Protein AF-A0A2K8Z2Y6-F1 (afdb_monomer_lite)

InterPro domains:
  IPR025407 Protein of unknown function DUF4133 [PF13571] (4-94)

Organism: NCBI:txid2057025

Sequence (120 aa):
MYQINKGVDRPPEVLGIRGMNYLIYLAGGTVGGMVVATIAMLIGVPAVYAYGVMFVLVFLGYNTLASYSKKHGERGLDKFNARNRYPTVIQVRSTRPFRDMLIKREVKTSTWDRFKLKRN

Secondary structure (DSSP, 8-state):
-----TTTTSPPEETTEESHHHHHHHHHHHHHHHHHHHHHHHTT--HHHHHHHHHHHHHHHHHHHHHHHHHH-TTHHHHHHHHTTS-S------SHHHHHHHHHHHHHHHHHHHHHHT--

Radius of gyration: 26.44 Å; chains: 1; bounding box: 49×39×79 Å

Structure (mmCIF, N/CA/C/O backbone):
data_AF-A0A2K8Z2Y6-F1
#
_entry.id   AF-A0A2K8Z2Y6-F1
#
loop_
_atom_site.group_PDB
_atom_site.id
_atom_site.type_symbol
_atom_site.label_atom_id
_atom_site.label_alt_id
_atom_site.label_comp_id
_atom_site.label_asym_id
_atom_site.label_entity_id
_atom_site.label_seq_id
_atom_site.pdbx_PDB_ins_code
_atom_site.Cartn_x
_atom_site.Cartn_y
_atom_site.Cartn_z
_atom_site.occupancy
_atom_site.B_iso_or_equiv
_atom_site.auth_seq_id
_atom_site.auth_comp_id
_atom_site.auth_asym_id
_atom_site.auth_atom_id
_atom_site.pdbx_PDB_model_num
ATOM 1 N N . MET A 1 1 ? -16.254 -2.069 -44.877 1.00 54.03 1 MET A N 1
ATOM 2 C CA . MET A 1 1 ? -15.246 -1.493 -43.959 1.00 54.03 1 MET A CA 1
ATOM 3 C C . MET A 1 1 ? -15.633 -1.892 -42.541 1.00 54.03 1 MET A C 1
ATOM 5 O O . MET A 1 1 ? -16.758 -1.607 -42.157 1.00 54.03 1 MET A O 1
ATOM 9 N N . TYR A 1 2 ? -14.782 -2.610 -41.802 1.00 73.81 2 TYR A N 1
ATOM 10 C CA . TYR A 1 2 ? -15.092 -3.016 -40.423 1.00 73.81 2 TYR A CA 1
ATOM 11 C C . TYR A 1 2 ? -14.814 -1.861 -39.457 1.00 73.81 2 TYR A C 1
ATOM 13 O O . TYR A 1 2 ? -13.701 -1.336 -39.421 1.00 73.81 2 TYR A O 1
ATOM 21 N N . GLN A 1 3 ? -15.810 -1.479 -38.657 1.00 76.62 3 GLN A N 1
ATOM 22 C CA . GLN A 1 3 ? -15.595 -0.595 -37.515 1.00 76.62 3 GLN A CA 1
ATOM 23 C C . GLN A 1 3 ? -14.925 -1.399 -36.399 1.00 76.62 3 GLN A C 1
ATOM 25 O O . GLN A 1 3 ? -15.575 -2.086 -35.617 1.00 76.62 3 GLN A O 1
ATOM 30 N N . ILE A 1 4 ? -13.596 -1.345 -36.347 1.00 79.00 4 ILE A N 1
ATOM 31 C CA . ILE A 1 4 ? -12.840 -1.911 -35.232 1.00 79.00 4 ILE A CA 1
ATOM 32 C C . ILE A 1 4 ? -13.056 -1.004 -34.018 1.00 79.00 4 ILE A C 1
ATOM 34 O O . ILE A 1 4 ? -12.625 0.153 -34.010 1.00 79.00 4 ILE A O 1
ATOM 38 N N . ASN A 1 5 ? -13.705 -1.534 -32.980 1.00 80.38 5 ASN A N 1
ATOM 39 C CA . ASN A 1 5 ? -13.845 -0.841 -31.707 1.00 80.38 5 ASN A CA 1
ATOM 40 C C . ASN A 1 5 ? -12.492 -0.818 -30.978 1.00 80.38 5 ASN A C 1
ATOM 42 O O . ASN A 1 5 ? -12.130 -1.753 -30.266 1.00 80.38 5 ASN A O 1
ATOM 46 N N . LYS A 1 6 ? -11.754 0.288 -31.119 1.00 75.00 6 LYS A N 1
ATOM 47 C CA . LYS A 1 6 ? -10.469 0.524 -30.432 1.00 75.00 6 LYS A CA 1
ATOM 48 C C . LYS A 1 6 ? -10.597 0.664 -28.900 1.00 75.00 6 LYS A C 1
ATOM 50 O O . LYS A 1 6 ? -9.616 0.970 -28.229 1.00 75.00 6 LYS A O 1
ATOM 55 N N . GLY A 1 7 ? -11.801 0.524 -28.343 1.00 70.75 7 GLY A N 1
ATOM 56 C CA . GLY A 1 7 ? -12.068 0.520 -26.905 1.00 70.75 7 GLY A CA 1
ATOM 57 C C . GLY A 1 7 ? -11.949 -0.852 -26.236 1.00 70.75 7 GLY A C 1
ATOM 58 O O . GLY A 1 7 ? -11.757 -0.888 -25.028 1.00 70.75 7 GLY A O 1
ATOM 59 N N . VAL A 1 8 ? -12.032 -1.954 -26.994 1.00 77.31 8 VAL A N 1
ATOM 60 C CA . VAL A 1 8 ? -12.041 -3.327 -26.441 1.00 77.31 8 VAL A CA 1
ATOM 61 C C . VAL A 1 8 ? -10.713 -3.728 -25.800 1.00 77.31 8 VAL A C 1
ATOM 63 O O . VAL A 1 8 ? -10.713 -4.457 -24.819 1.00 77.31 8 VAL A O 1
ATOM 66 N N . ASP A 1 9 ? -9.596 -3.231 -26.326 1.00 75.31 9 ASP A N 1
ATOM 67 C CA . ASP A 1 9 ? -8.252 -3.573 -25.838 1.00 75.31 9 ASP A CA 1
ATOM 68 C C . ASP A 1 9 ? -7.738 -2.570 -24.789 1.00 75.31 9 ASP A C 1
ATOM 70 O O . ASP A 1 9 ? -6.551 -2.523 -24.466 1.00 75.31 9 ASP A O 1
ATOM 74 N N . ARG A 1 10 ? -8.622 -1.694 -24.284 1.00 74.62 10 ARG A N 1
ATOM 75 C CA . ARG A 1 10 ? -8.242 -0.780 -23.210 1.00 74.62 10 ARG A CA 1
ATOM 76 C C . ARG A 1 10 ? -8.184 -1.552 -21.901 1.00 74.62 10 ARG A C 1
ATOM 78 O O . ARG A 1 10 ? -9.102 -2.315 -21.597 1.00 74.62 10 ARG A O 1
ATOM 85 N N . PRO A 1 11 ? -7.142 -1.321 -21.100 1.00 70.44 11 PRO A N 1
ATOM 86 C CA . PRO A 1 11 ? -7.063 -1.941 -19.798 1.00 70.44 11 PRO A CA 1
ATOM 87 C C . PRO A 1 11 ? -8.207 -1.464 -18.901 1.00 70.44 11 PRO A C 1
ATOM 89 O O . PRO A 1 11 ? -8.712 -0.355 -19.090 1.00 70.44 11 PRO A O 1
ATOM 92 N N . PRO A 1 12 ? -8.620 -2.274 -17.915 1.00 74.88 12 PRO A N 1
ATOM 93 C CA . PRO A 1 12 ? -9.686 -1.896 -17.004 1.00 74.88 12 PRO A CA 1
ATOM 94 C C . PRO A 1 12 ? -9.305 -0.615 -16.246 1.00 74.88 12 PRO A C 1
ATOM 96 O O . PRO A 1 12 ? -8.328 -0.578 -15.490 1.00 74.88 12 PRO A O 1
ATOM 99 N N . GLU A 1 13 ? -10.086 0.442 -16.472 1.00 79.19 13 GLU A N 1
ATOM 100 C CA . GLU A 1 13 ? -10.003 1.714 -15.756 1.00 79.19 13 GLU A CA 1
ATOM 101 C C . GLU A 1 13 ? -11.262 1.857 -14.899 1.00 79.19 13 GLU A C 1
ATOM 103 O O . GLU A 1 13 ? -12.376 1.880 -15.422 1.00 79.19 13 GLU A O 1
ATOM 108 N N . VAL A 1 14 ? -11.099 1.954 -13.580 1.00 72.88 14 VAL A N 1
ATOM 109 C CA . VAL A 1 14 ? -12.220 2.149 -12.652 1.00 72.88 14 VAL A CA 1
ATOM 110 C C . VAL A 1 14 ? -11.929 3.387 -11.816 1.00 72.88 14 VAL A C 1
ATOM 112 O O . VAL A 1 14 ? -10.888 3.471 -11.168 1.00 72.88 14 VAL A O 1
ATOM 115 N N . LEU A 1 15 ? -12.831 4.374 -11.865 1.00 70.94 15 LEU A N 1
ATOM 116 C CA . LEU A 1 15 ? -12.764 5.613 -11.069 1.00 70.94 15 LEU A CA 1
ATOM 117 C C . LEU A 1 15 ? -11.427 6.383 -11.194 1.00 70.94 15 LEU A C 1
ATOM 119 O O . LEU A 1 15 ? -10.989 7.065 -10.272 1.00 70.94 15 LEU A O 1
ATOM 123 N N . GLY A 1 16 ? -10.759 6.290 -12.348 1.00 75.25 16 GLY A N 1
ATOM 124 C CA . GLY A 1 16 ? -9.475 6.958 -12.602 1.00 75.25 16 GLY A CA 1
ATOM 125 C C . GLY A 1 16 ? -8.235 6.183 -12.139 1.00 75.25 16 GLY A C 1
ATOM 126 O O . GLY A 1 16 ? -7.120 6.658 -12.363 1.00 75.25 16 GLY A O 1
ATOM 127 N N . ILE A 1 17 ? -8.407 4.993 -11.553 1.00 78.25 17 ILE A N 1
ATOM 128 C CA . ILE A 1 17 ? -7.335 4.017 -11.339 1.00 78.25 17 ILE A CA 1
ATOM 129 C C . ILE A 1 17 ? -7.244 3.135 -12.585 1.00 78.25 17 ILE A C 1
ATOM 131 O O . ILE A 1 17 ? -8.185 2.426 -12.942 1.00 78.25 17 ILE A O 1
ATOM 135 N N . ARG A 1 18 ? -6.091 3.183 -13.247 1.00 79.50 18 ARG A N 1
ATOM 136 C CA . ARG A 1 18 ? -5.738 2.330 -14.381 1.00 79.50 18 ARG A CA 1
ATOM 137 C C . ARG A 1 18 ? -4.955 1.120 -13.895 1.00 79.50 18 ARG A C 1
ATOM 139 O O . ARG A 1 18 ? -3.878 1.283 -13.316 1.00 79.50 18 ARG A O 1
ATOM 146 N N . GLY A 1 19 ? -5.466 -0.069 -14.195 1.00 82.06 19 GLY A N 1
ATOM 147 C CA . GLY A 1 19 ? -4.757 -1.333 -14.036 1.00 82.06 19 GLY A CA 1
ATOM 148 C C . GLY A 1 19 ? -5.213 -2.202 -12.875 1.00 82.06 19 GLY A C 1
ATOM 149 O O . GLY A 1 19 ? -5.501 -1.745 -11.769 1.00 82.06 19 GLY A O 1
ATOM 150 N N . MET A 1 20 ? -5.235 -3.503 -13.159 1.00 81.19 20 MET A N 1
ATOM 151 C CA . MET A 1 20 ? -5.793 -4.535 -12.291 1.00 81.19 20 MET A CA 1
ATOM 152 C C . MET A 1 20 ? -5.039 -4.669 -10.964 1.00 81.19 20 MET A C 1
ATOM 154 O O . MET A 1 20 ? -5.666 -4.869 -9.931 1.00 81.19 20 MET A O 1
ATOM 158 N N . ASN A 1 21 ? -3.717 -4.481 -10.957 1.00 86.19 21 ASN A N 1
ATOM 159 C CA . ASN A 1 21 ? -2.919 -4.609 -9.735 1.00 86.19 21 ASN A CA 1
ATOM 160 C C . ASN A 1 21 ? -3.348 -3.600 -8.665 1.00 86.19 21 ASN A C 1
ATOM 162 O O . ASN A 1 21 ? -3.584 -3.981 -7.525 1.00 86.19 21 ASN A O 1
ATOM 166 N N . TYR A 1 22 ? -3.511 -2.324 -9.033 1.00 88.81 22 TYR A N 1
ATOM 167 C CA . TYR A 1 22 ? -3.947 -1.282 -8.098 1.00 88.81 22 TYR A CA 1
ATOM 168 C C . TYR A 1 22 ? -5.343 -1.574 -7.533 1.00 88.81 22 TYR A C 1
ATOM 170 O O . TYR A 1 22 ? -5.577 -1.392 -6.340 1.00 88.81 22 TYR A O 1
ATOM 178 N N . LEU A 1 23 ? -6.249 -2.084 -8.370 1.00 88.00 23 LEU A N 1
ATOM 179 C CA . LEU A 1 23 ? -7.587 -2.494 -7.944 1.00 88.00 23 LEU A CA 1
ATOM 180 C C . LEU A 1 23 ? -7.546 -3.686 -6.984 1.00 88.00 23 LEU A C 1
ATOM 182 O O . LEU A 1 23 ? -8.244 -3.665 -5.975 1.00 88.00 23 LEU A O 1
ATOM 186 N N . ILE A 1 24 ? -6.698 -4.683 -7.248 1.00 89.62 24 ILE A N 1
ATOM 187 C CA . ILE A 1 24 ? -6.522 -5.845 -6.367 1.00 89.62 24 ILE A CA 1
ATOM 188 C C . ILE A 1 24 ? -5.979 -5.414 -5.001 1.00 89.62 24 ILE A C 1
ATOM 190 O O . ILE A 1 24 ? -6.493 -5.869 -3.983 1.00 89.62 24 ILE A O 1
ATOM 194 N N . TYR A 1 25 ? -4.993 -4.511 -4.949 1.00 91.38 25 TYR A N 1
ATOM 195 C CA . TYR A 1 25 ? -4.482 -4.001 -3.671 1.00 91.38 25 TYR A CA 1
ATOM 196 C C . TYR A 1 25 ? -5.537 -3.215 -2.894 1.00 91.38 25 TYR A C 1
ATOM 198 O O . TYR A 1 25 ? -5.651 -3.389 -1.683 1.00 91.38 25 TYR A O 1
ATOM 206 N N . LEU A 1 26 ? -6.329 -2.382 -3.574 1.00 91.88 26 LEU A N 1
ATOM 207 C CA . LEU A 1 26 ? -7.403 -1.629 -2.931 1.00 91.88 26 LEU A CA 1
ATOM 208 C C . LEU A 1 26 ? -8.506 -2.559 -2.403 1.00 91.88 26 LEU A C 1
ATOM 210 O O . LEU A 1 26 ? -8.917 -2.437 -1.249 1.00 91.88 26 LEU A O 1
ATOM 214 N N . ALA A 1 27 ? -8.957 -3.512 -3.221 1.00 93.06 27 ALA A N 1
ATOM 215 C CA . ALA A 1 27 ? -9.982 -4.480 -2.845 1.00 93.06 27 ALA A CA 1
ATOM 216 C C . ALA A 1 27 ? -9.500 -5.383 -1.700 1.00 93.06 27 ALA A C 1
ATOM 218 O O . ALA A 1 27 ? -10.179 -5.506 -0.683 1.00 93.06 27 ALA A O 1
ATOM 219 N N . GLY A 1 28 ? -8.297 -5.947 -1.826 1.00 95.44 28 GLY A N 1
ATOM 220 C CA . GLY A 1 28 ? -7.681 -6.785 -0.799 1.00 95.44 28 GLY A CA 1
ATOM 221 C C . GLY A 1 28 ? -7.437 -6.030 0.506 1.00 95.44 28 GLY A C 1
ATOM 222 O O . GLY A 1 28 ? -7.754 -6.547 1.572 1.00 95.44 28 GLY A O 1
ATOM 223 N N . GLY A 1 29 ? -6.952 -4.786 0.435 1.00 94.88 29 GLY A N 1
ATOM 224 C CA . GLY A 1 29 ? -6.774 -3.926 1.607 1.00 94.88 29 GLY A CA 1
ATOM 225 C C . GLY A 1 29 ? -8.095 -3.602 2.305 1.00 94.88 29 GLY A C 1
ATOM 226 O O . GLY A 1 29 ? -8.161 -3.618 3.531 1.00 94.88 29 GLY A O 1
ATOM 227 N N . THR A 1 30 ? -9.167 -3.387 1.538 1.00 94.94 30 THR A N 1
ATOM 228 C CA . THR A 1 30 ? -10.506 -3.136 2.090 1.00 94.94 30 THR A CA 1
ATOM 229 C C . THR A 1 30 ? -11.062 -4.384 2.777 1.00 94.94 30 THR A C 1
ATOM 231 O O . THR A 1 30 ? -11.460 -4.312 3.936 1.00 94.94 30 THR A O 1
ATOM 234 N N . VAL A 1 31 ? -11.029 -5.547 2.115 1.00 97.00 31 VAL A N 1
ATOM 235 C CA . VAL A 1 31 ? -11.502 -6.817 2.698 1.00 97.00 31 VAL A CA 1
ATOM 236 C C . VAL A 1 31 ? -10.672 -7.204 3.927 1.00 97.00 31 VAL A C 1
ATOM 238 O O . VAL A 1 31 ? -11.232 -7.546 4.966 1.00 97.00 31 VAL A O 1
ATOM 241 N N . GLY A 1 32 ? -9.345 -7.085 3.853 1.00 96.62 32 GLY A N 1
ATOM 242 C CA . GLY A 1 32 ? -8.457 -7.315 4.994 1.00 96.62 32 GLY A CA 1
ATOM 243 C C . GLY A 1 32 ? -8.739 -6.354 6.151 1.00 96.62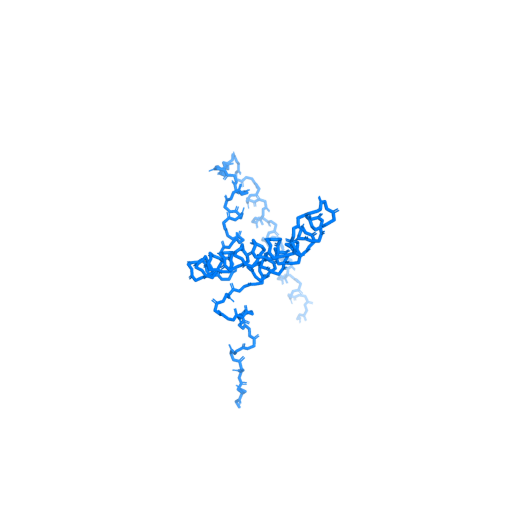 32 GLY A C 1
ATOM 244 O O . GLY A 1 32 ? -8.800 -6.781 7.302 1.00 96.62 32 GLY A O 1
ATOM 245 N N . GLY A 1 33 ? -9.002 -5.079 5.851 1.00 95.94 33 GLY A N 1
ATOM 246 C CA . GLY A 1 33 ? -9.423 -4.081 6.832 1.00 95.94 33 GLY A CA 1
ATOM 247 C C . GLY A 1 33 ? -10.714 -4.463 7.561 1.00 95.94 33 GLY A C 1
ATOM 248 O O . GLY A 1 33 ? -10.788 -4.285 8.774 1.00 95.94 33 GLY A O 1
ATOM 249 N N . MET A 1 34 ? -11.693 -5.060 6.868 1.00 95.94 34 MET A N 1
ATOM 250 C CA . MET A 1 34 ? -12.925 -5.557 7.504 1.00 95.94 34 MET A CA 1
ATOM 251 C C . MET A 1 34 ? -12.650 -6.699 8.486 1.00 95.94 34 MET A C 1
ATOM 253 O O . MET A 1 34 ? -13.225 -6.729 9.576 1.00 95.94 34 MET A O 1
ATOM 257 N N . VAL A 1 35 ? -11.750 -7.622 8.135 1.00 96.88 35 VAL A N 1
ATOM 258 C CA . VAL A 1 35 ? -11.342 -8.714 9.033 1.00 96.88 35 VAL A CA 1
ATOM 259 C C . VAL A 1 35 ? -10.639 -8.154 10.270 1.00 96.88 35 VAL A C 1
ATOM 261 O O . VAL A 1 35 ? -10.986 -8.521 11.390 1.00 96.88 35 VAL A O 1
ATOM 264 N N . VAL A 1 36 ? -9.709 -7.212 10.090 1.00 96.56 36 VAL A N 1
ATOM 265 C CA . VAL A 1 36 ? -9.007 -6.550 11.203 1.00 96.56 36 VAL A CA 1
ATOM 266 C C . VAL A 1 36 ? -9.981 -5.787 12.101 1.00 96.56 36 VAL A C 1
ATOM 268 O O . VAL A 1 36 ? -9.901 -5.916 13.320 1.00 96.56 36 VAL A O 1
ATOM 271 N N . ALA A 1 37 ? -10.929 -5.043 11.526 1.00 95.44 37 ALA A N 1
ATOM 272 C CA . ALA A 1 37 ? -11.955 -4.338 12.291 1.00 95.44 37 ALA A CA 1
ATOM 273 C C . ALA A 1 37 ? -12.825 -5.315 13.098 1.00 95.44 37 ALA A C 1
ATOM 275 O O . ALA A 1 37 ? -13.117 -5.059 14.265 1.00 95.44 37 ALA A O 1
ATOM 276 N N . THR A 1 38 ? -13.174 -6.462 12.506 1.00 96.31 38 THR A N 1
ATOM 277 C CA . THR A 1 38 ? -13.913 -7.541 13.181 1.00 96.31 38 THR A CA 1
ATOM 278 C C . THR A 1 38 ? -13.136 -8.078 14.379 1.00 96.31 38 THR A C 1
ATOM 280 O O . THR A 1 38 ? -13.672 -8.126 15.483 1.00 96.31 38 THR A O 1
ATOM 283 N N . ILE A 1 39 ? -11.856 -8.407 14.198 1.00 97.19 39 ILE A N 1
ATOM 284 C CA . ILE A 1 39 ? -10.987 -8.884 15.284 1.00 97.19 39 ILE A CA 1
ATOM 285 C C . ILE A 1 39 ? -10.837 -7.819 16.378 1.00 97.19 39 ILE A C 1
ATOM 287 O O . ILE A 1 39 ? -10.915 -8.142 17.560 1.00 97.19 39 ILE A O 1
ATOM 291 N N . ALA A 1 40 ? -10.674 -6.546 16.009 1.00 96.12 40 ALA A N 1
ATOM 292 C CA . ALA A 1 40 ? -10.572 -5.453 16.972 1.00 96.12 40 ALA A CA 1
ATOM 293 C C . ALA A 1 40 ? -11.830 -5.353 17.851 1.00 96.12 40 ALA A C 1
ATOM 295 O O . ALA A 1 40 ? -11.725 -5.212 19.070 1.00 96.12 40 ALA A O 1
ATOM 296 N N . MET A 1 41 ? -13.015 -5.491 17.253 1.00 95.88 41 MET A N 1
ATOM 297 C CA . MET A 1 41 ? -14.274 -5.494 17.999 1.00 95.88 41 MET A CA 1
ATOM 298 C C . MET A 1 41 ? -14.409 -6.709 18.926 1.00 95.88 41 MET A C 1
ATOM 300 O O . MET A 1 41 ? -14.936 -6.563 20.026 1.00 95.88 41 MET A O 1
ATOM 304 N N . LEU A 1 42 ? -13.876 -7.879 18.551 1.00 96.44 42 LEU A N 1
ATOM 305 C CA . LEU A 1 42 ? -13.860 -9.062 19.426 1.00 96.44 42 LEU A CA 1
ATOM 306 C C . LEU A 1 42 ? -13.013 -8.864 20.694 1.00 96.44 42 LEU A C 1
ATOM 308 O O . LEU A 1 42 ? -13.310 -9.463 21.722 1.00 96.44 42 LEU A O 1
ATOM 312 N N . ILE A 1 43 ? -11.984 -8.013 20.639 1.00 96.25 43 ILE A N 1
ATOM 313 C CA . ILE A 1 43 ? -11.100 -7.701 21.779 1.00 96.25 43 ILE A CA 1
ATOM 314 C C . ILE A 1 43 ? -11.657 -6.517 22.608 1.00 96.25 43 ILE A C 1
ATOM 316 O O . ILE A 1 43 ? -11.066 -6.106 23.603 1.00 96.25 43 ILE A O 1
ATOM 320 N N . GLY A 1 44 ? -12.826 -5.981 22.236 1.00 94.94 44 GLY A N 1
ATOM 321 C CA . GLY A 1 44 ? -13.532 -4.935 22.983 1.00 94.94 44 GLY A CA 1
ATOM 322 C C . GLY A 1 44 ? -13.348 -3.514 22.445 1.00 94.94 44 GLY A C 1
ATOM 323 O O . GLY A 1 44 ? -13.773 -2.562 23.098 1.00 94.94 44 GLY A O 1
ATOM 324 N N . VAL A 1 45 ? -12.750 -3.332 21.260 1.00 95.56 45 VAL A N 1
ATOM 325 C CA . VAL A 1 45 ? -12.692 -2.009 20.615 1.00 95.56 45 VAL A CA 1
ATOM 326 C C . VAL A 1 45 ? -14.100 -1.605 20.155 1.00 95.56 45 VAL A C 1
ATOM 328 O O . VAL A 1 45 ? -14.735 -2.362 19.418 1.00 95.56 45 VAL A O 1
ATOM 331 N N . PRO A 1 46 ? -14.606 -0.410 20.514 1.00 95.81 46 PRO A N 1
ATOM 332 C CA . PRO A 1 46 ? -15.919 0.028 20.058 1.00 95.81 46 PRO A CA 1
ATOM 333 C C . PRO A 1 46 ? -15.984 0.141 18.530 1.00 95.81 46 PRO A C 1
ATOM 335 O O . PRO A 1 46 ? -15.057 0.646 17.890 1.00 95.81 46 PRO A O 1
ATOM 338 N N . ALA A 1 47 ? -17.117 -0.264 17.950 1.00 93.50 47 ALA A N 1
ATOM 339 C CA . ALA A 1 47 ? -17.318 -0.320 16.499 1.00 93.50 47 ALA A CA 1
ATOM 340 C C . ALA A 1 47 ? -17.022 1.013 15.789 1.00 93.50 47 ALA A C 1
ATOM 342 O O . ALA A 1 47 ? -16.447 1.020 14.703 1.00 93.50 47 ALA A O 1
ATOM 343 N N . VAL A 1 48 ? -17.354 2.143 16.427 1.00 95.88 48 VAL A N 1
ATOM 344 C CA . VAL A 1 48 ? -17.098 3.491 15.893 1.00 95.88 48 VAL A CA 1
ATOM 345 C C . VAL A 1 48 ? -15.608 3.713 15.624 1.00 95.88 48 VAL A C 1
ATOM 347 O O . VAL A 1 48 ? -15.247 4.226 14.568 1.00 95.88 48 VAL A O 1
ATOM 350 N N . TYR A 1 49 ? -14.734 3.281 16.536 1.00 95.81 49 TYR A N 1
ATOM 351 C CA . TYR A 1 49 ? -13.289 3.426 16.364 1.00 95.81 49 TYR A CA 1
ATOM 352 C C . TYR A 1 49 ? -12.736 2.416 15.359 1.00 95.81 49 TYR A C 1
ATOM 354 O O . TYR A 1 49 ? -11.961 2.798 14.484 1.00 95.81 49 TYR A O 1
ATOM 362 N N . ALA A 1 50 ? -13.163 1.152 15.433 1.00 95.75 50 ALA A N 1
ATOM 363 C CA . ALA A 1 50 ? -12.682 0.103 14.534 1.00 95.75 50 ALA A CA 1
ATOM 364 C C . ALA A 1 50 ? -13.002 0.418 13.061 1.00 95.75 50 ALA A C 1
ATOM 366 O O . ALA A 1 50 ? -12.107 0.435 12.212 1.00 95.75 50 ALA A O 1
ATOM 367 N N . TYR A 1 51 ? -14.262 0.742 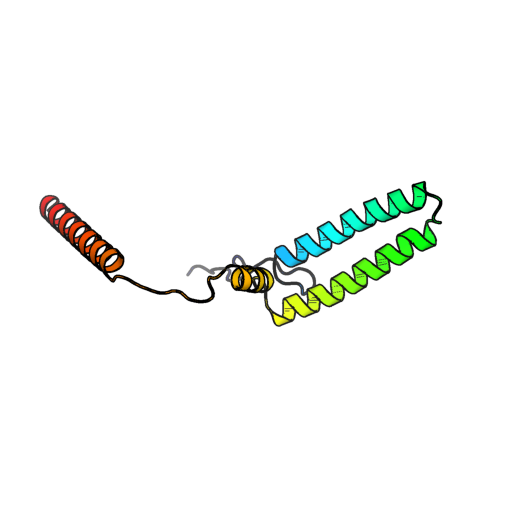12.760 1.00 95.25 51 TYR A N 1
ATOM 368 C CA . TYR A 1 51 ? -14.668 1.115 11.407 1.00 95.25 51 TYR A CA 1
ATOM 369 C C . TYR A 1 51 ? -14.186 2.511 11.017 1.00 95.25 51 TYR A C 1
ATOM 371 O O . TYR A 1 51 ? -13.789 2.707 9.872 1.00 95.25 51 TYR A O 1
ATOM 379 N N . GLY A 1 52 ? -14.157 3.470 11.949 1.00 96.50 52 GLY A N 1
ATOM 380 C CA . GLY A 1 52 ? -13.638 4.813 11.683 1.00 96.50 52 GLY A CA 1
ATOM 381 C C . GLY A 1 52 ? -12.194 4.778 11.183 1.00 96.50 52 GLY A C 1
ATOM 382 O O . GLY A 1 52 ? -11.885 5.344 10.133 1.00 96.50 52 GLY A O 1
ATOM 383 N N . VAL A 1 53 ? -11.323 4.035 11.872 1.00 95.38 53 VAL A N 1
ATOM 384 C CA . VAL A 1 53 ? -9.929 3.837 11.449 1.00 95.38 53 VAL A CA 1
ATOM 385 C C . VAL A 1 53 ? -9.861 3.100 10.111 1.00 95.38 53 VAL A C 1
ATOM 387 O O . VAL A 1 53 ? -9.112 3.517 9.226 1.00 95.38 53 VAL A O 1
ATOM 390 N N . MET A 1 54 ? -10.669 2.052 9.921 1.00 96.12 54 MET A N 1
ATOM 391 C CA . MET A 1 54 ? -10.719 1.315 8.657 1.00 96.12 54 MET A CA 1
ATOM 392 C C . MET A 1 54 ? -11.055 2.236 7.472 1.00 96.12 54 MET A C 1
ATOM 394 O O . MET A 1 54 ? -10.337 2.226 6.472 1.00 96.12 54 MET A O 1
ATOM 398 N N . PHE A 1 55 ? -12.103 3.058 7.575 1.00 96.50 55 PHE A N 1
ATOM 399 C CA . PHE A 1 55 ? -12.508 3.963 6.497 1.00 96.50 55 PHE A CA 1
ATOM 400 C C . PHE A 1 55 ? -11.437 5.007 6.181 1.00 96.50 55 PHE A C 1
ATOM 402 O O . PHE A 1 55 ? -11.163 5.257 5.006 1.00 96.50 55 PHE A O 1
ATOM 409 N N . VAL A 1 56 ? -10.790 5.575 7.203 1.00 96.62 56 VAL A N 1
ATOM 410 C CA . VAL A 1 56 ? -9.686 6.529 7.011 1.00 96.62 56 VAL A CA 1
ATOM 411 C C . VAL A 1 56 ? -8.522 5.870 6.269 1.00 96.62 56 VAL A C 1
ATOM 413 O O . VAL A 1 56 ? -8.007 6.440 5.306 1.00 96.62 56 VAL A O 1
ATOM 416 N N . LEU A 1 57 ? -8.137 4.651 6.657 1.00 95.94 57 LEU A N 1
ATOM 417 C CA . LEU A 1 57 ? -7.063 3.909 5.993 1.00 95.94 57 LEU A CA 1
ATOM 418 C C . LEU A 1 57 ? -7.406 3.568 4.541 1.00 95.94 57 LEU A C 1
ATOM 420 O O . LEU A 1 57 ? -6.566 3.754 3.659 1.00 95.94 57 LEU A O 1
ATOM 424 N N . VAL A 1 58 ? -8.635 3.123 4.270 1.00 95.38 58 VAL A N 1
ATOM 425 C CA . VAL A 1 58 ? -9.098 2.835 2.904 1.00 95.38 58 VAL A CA 1
ATOM 426 C C . VAL A 1 58 ? -9.105 4.106 2.054 1.00 95.38 58 VAL A C 1
ATOM 428 O O . VAL A 1 58 ? -8.638 4.080 0.917 1.00 95.38 58 VAL A O 1
ATOM 431 N N . PHE A 1 59 ? -9.563 5.235 2.599 1.00 95.19 59 PHE A N 1
ATOM 432 C CA . PHE A 1 59 ? -9.582 6.511 1.886 1.00 95.19 59 PHE A CA 1
ATOM 433 C C . PHE A 1 59 ? -8.169 7.016 1.556 1.00 95.19 59 PHE A C 1
ATOM 435 O O . PHE A 1 59 ? -7.897 7.423 0.422 1.00 95.19 59 PHE A O 1
ATOM 442 N N . LEU A 1 60 ? -7.242 6.953 2.515 1.00 95.50 60 LEU A N 1
ATOM 443 C CA . LEU A 1 60 ? -5.836 7.303 2.289 1.00 95.50 60 LEU A CA 1
ATOM 444 C C . LEU A 1 60 ? -5.179 6.352 1.276 1.00 95.50 60 LEU A C 1
ATOM 446 O O . LEU A 1 60 ? -4.489 6.798 0.354 1.00 95.50 60 LEU A O 1
ATOM 450 N N . GLY A 1 61 ? -5.450 5.051 1.391 1.00 93.12 61 GLY A N 1
ATOM 451 C CA . GLY A 1 61 ? -5.026 4.033 0.433 1.00 93.12 61 GLY A CA 1
ATOM 452 C C . GLY A 1 61 ? -5.522 4.337 -0.981 1.00 93.12 61 GLY A C 1
ATOM 453 O O . GLY A 1 61 ? -4.731 4.388 -1.917 1.00 93.12 61 GLY A O 1
ATOM 454 N N . TYR A 1 62 ? -6.806 4.650 -1.145 1.00 92.62 62 TYR A N 1
ATOM 455 C CA . TYR A 1 62 ? -7.369 5.030 -2.438 1.00 92.62 62 TYR A CA 1
ATOM 456 C C . TYR A 1 62 ? -6.651 6.236 -3.055 1.00 92.62 62 TYR A C 1
ATOM 458 O O . TYR A 1 62 ? -6.218 6.171 -4.205 1.00 92.62 62 TYR A O 1
ATOM 466 N N . ASN A 1 63 ? -6.472 7.320 -2.293 1.00 92.38 63 ASN A N 1
ATOM 467 C CA . ASN A 1 63 ? -5.827 8.537 -2.795 1.00 92.38 63 ASN A CA 1
ATOM 468 C C . ASN A 1 63 ? -4.378 8.286 -3.228 1.00 92.38 63 ASN A C 1
ATOM 470 O O . ASN A 1 63 ? -3.950 8.737 -4.296 1.00 92.38 63 ASN A O 1
ATOM 474 N N . THR A 1 64 ? -3.625 7.535 -2.421 1.00 90.25 64 THR A N 1
ATOM 475 C CA . THR A 1 64 ? -2.243 7.174 -2.753 1.00 90.25 64 THR A CA 1
ATOM 476 C C . THR A 1 64 ? -2.191 6.300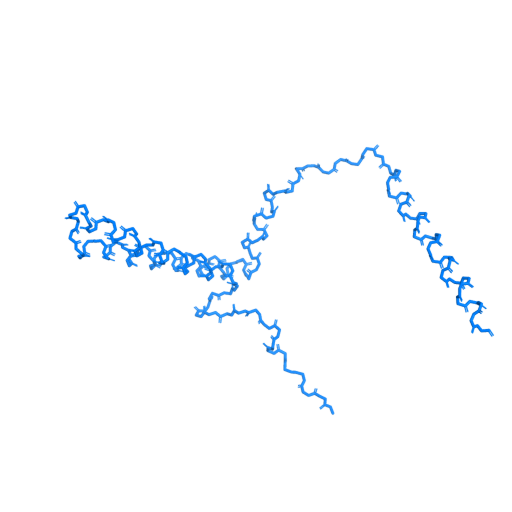 -4.004 1.00 90.25 64 THR A C 1
ATOM 478 O O . THR A 1 64 ? -1.481 6.652 -4.949 1.00 90.25 64 THR A O 1
ATOM 481 N N . LEU A 1 65 ? -2.986 5.228 -4.085 1.00 89.56 65 LEU A N 1
ATOM 482 C CA . LEU A 1 65 ? -3.020 4.352 -5.258 1.00 89.56 65 LEU A CA 1
ATOM 483 C C . LEU A 1 65 ? -3.488 5.081 -6.523 1.00 89.56 65 LEU A C 1
ATOM 485 O O . LEU A 1 65 ? -2.911 4.864 -7.589 1.00 89.56 65 LEU A O 1
ATOM 489 N N . ALA A 1 66 ? -4.467 5.980 -6.423 1.00 88.62 66 ALA A N 1
ATOM 490 C CA . ALA A 1 66 ? -4.927 6.789 -7.549 1.00 88.62 66 ALA A CA 1
ATOM 491 C C . ALA A 1 66 ? -3.824 7.722 -8.071 1.00 88.62 66 ALA A C 1
ATOM 493 O O . ALA A 1 66 ? -3.616 7.823 -9.283 1.00 88.62 66 ALA A O 1
ATOM 494 N N . SER A 1 67 ? -3.062 8.355 -7.174 1.00 88.31 67 SER A N 1
ATOM 495 C CA . SER A 1 67 ? -1.896 9.164 -7.548 1.00 88.31 67 SER A CA 1
ATOM 496 C C . SER A 1 67 ? -0.800 8.314 -8.207 1.00 88.31 67 SER A C 1
ATOM 498 O O . SER A 1 67 ? -0.289 8.658 -9.278 1.00 88.31 67 SER A O 1
ATOM 500 N N . TYR A 1 68 ? -0.494 7.146 -7.632 1.00 85.25 68 TYR A N 1
ATOM 501 C CA . TYR A 1 68 ? 0.485 6.211 -8.191 1.00 85.25 68 TYR A CA 1
ATOM 502 C C . TYR A 1 68 ? 0.083 5.689 -9.571 1.00 85.25 68 TYR A C 1
ATOM 504 O O . TYR A 1 68 ? 0.940 5.625 -10.457 1.00 85.25 68 TYR A O 1
ATOM 512 N N . SER A 1 69 ? -1.195 5.359 -9.759 1.00 86.56 69 SER A N 1
ATOM 513 C CA . SER A 1 69 ? -1.749 4.878 -11.023 1.00 86.56 69 SER A CA 1
ATOM 514 C C . SER A 1 69 ? -1.689 5.955 -12.111 1.00 86.56 69 SER A C 1
ATOM 516 O O . SER A 1 69 ? -1.253 5.671 -13.227 1.00 86.56 69 SER A O 1
ATOM 518 N N . LYS A 1 70 ? -1.998 7.218 -11.779 1.00 84.25 70 LYS A N 1
ATOM 519 C CA . LYS A 1 70 ? -1.816 8.349 -12.707 1.00 84.25 70 LYS A CA 1
ATOM 520 C C . LYS A 1 70 ? -0.352 8.546 -13.104 1.00 84.25 70 LYS A C 1
ATOM 522 O O . LYS A 1 70 ? -0.071 8.801 -14.270 1.00 84.25 70 LYS A O 1
ATOM 527 N N . LYS A 1 71 ? 0.579 8.413 -12.152 1.00 84.56 71 LYS A N 1
ATOM 528 C CA . LYS A 1 71 ? 2.013 8.650 -12.377 1.00 84.56 71 LYS A CA 1
ATOM 529 C C . LYS A 1 71 ? 2.708 7.532 -13.162 1.00 84.56 71 LYS A C 1
ATOM 531 O O . LYS A 1 71 ? 3.558 7.827 -13.996 1.00 84.56 71 LYS A O 1
ATOM 536 N N . HIS A 1 72 ? 2.386 6.266 -12.892 1.00 80.44 72 HIS A N 1
ATOM 537 C CA . HIS A 1 72 ? 3.121 5.122 -13.454 1.00 80.44 72 HIS A CA 1
ATOM 538 C C . HIS A 1 72 ? 2.317 4.313 -14.487 1.00 80.44 72 HIS A C 1
ATOM 540 O O . HIS A 1 72 ? 2.878 3.436 -15.150 1.00 80.44 72 HIS A O 1
ATOM 546 N N . GLY A 1 73 ? 1.031 4.627 -14.664 1.00 81.56 73 GLY A N 1
ATOM 547 C CA . GLY A 1 73 ? 0.129 3.931 -15.576 1.00 81.56 73 GLY A CA 1
ATOM 548 C C . GLY A 1 73 ? -0.187 2.500 -15.135 1.00 81.56 73 GLY A C 1
ATOM 549 O O . GLY A 1 73 ? 0.233 2.040 -14.077 1.00 81.56 73 GLY A O 1
ATOM 550 N N . GLU A 1 74 ? -0.905 1.772 -15.989 1.00 79.88 74 GLU A N 1
ATOM 551 C CA . GLU A 1 74 ? -1.428 0.427 -15.711 1.00 79.88 74 GLU A CA 1
ATOM 552 C C . GLU A 1 74 ? -0.369 -0.570 -15.210 1.00 79.88 74 GLU A C 1
ATOM 554 O O . GLU A 1 74 ? -0.561 -1.251 -14.206 1.00 79.88 74 GLU A O 1
ATOM 559 N N . ARG A 1 75 ? 0.775 -0.637 -15.900 1.00 78.38 75 ARG A N 1
ATOM 560 C CA . ARG A 1 75 ? 1.874 -1.576 -15.605 1.00 78.38 75 ARG A CA 1
ATOM 561 C C . ARG A 1 75 ? 2.954 -0.964 -14.715 1.00 78.38 75 ARG A C 1
ATOM 563 O O . ARG A 1 75 ? 4.067 -1.479 -14.644 1.00 78.38 75 ARG A O 1
ATOM 570 N N . GLY A 1 76 ? 2.661 0.170 -14.086 1.00 81.25 76 GLY A N 1
ATOM 571 C CA . GLY A 1 76 ? 3.621 0.941 -13.308 1.00 81.25 76 GLY A CA 1
ATOM 572 C C . GLY A 1 76 ? 4.224 0.159 -12.149 1.00 81.25 76 GLY A C 1
ATOM 573 O O . GLY A 1 76 ? 5.445 0.109 -11.993 1.00 81.25 76 GLY A O 1
ATOM 574 N N . LEU A 1 77 ? 3.361 -0.503 -11.379 1.00 80.94 77 LEU A N 1
ATOM 575 C CA . LEU A 1 77 ? 3.771 -1.299 -10.229 1.00 80.94 77 LEU A CA 1
ATOM 576 C C . LEU A 1 77 ? 4.605 -2.521 -10.637 1.00 80.94 77 LEU A C 1
ATOM 578 O O . LEU A 1 77 ? 5.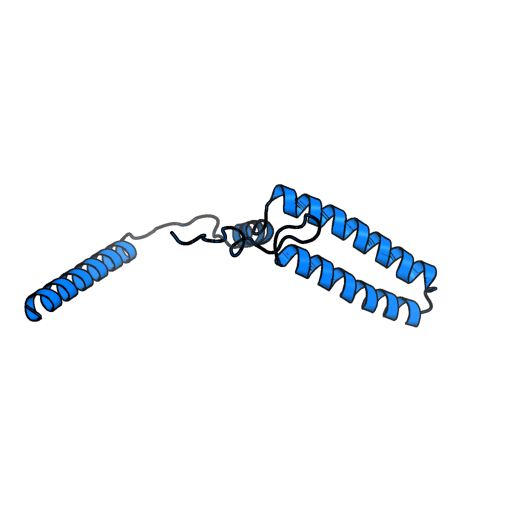632 -2.802 -10.026 1.00 80.94 77 LEU A O 1
ATOM 582 N N . ASP A 1 78 ? 4.221 -3.201 -11.718 1.00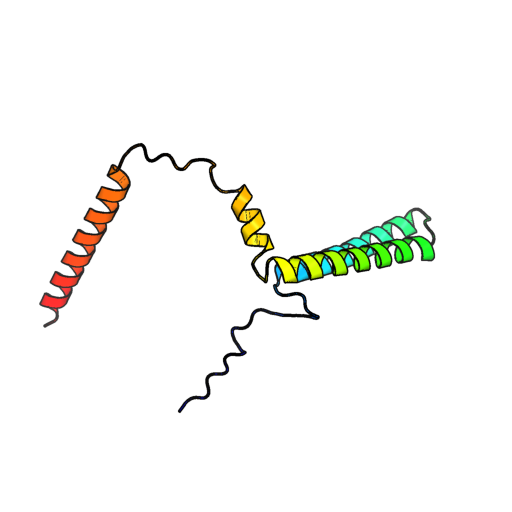 82.50 78 ASP A N 1
ATOM 583 C CA . ASP A 1 78 ? 4.962 -4.365 -12.214 1.00 82.50 78 ASP A CA 1
ATOM 584 C C . ASP A 1 78 ? 6.332 -3.975 -12.751 1.00 82.50 78 ASP A C 1
ATOM 586 O O . ASP A 1 78 ? 7.310 -4.674 -12.505 1.00 82.50 78 ASP A O 1
ATOM 590 N N . LYS A 1 79 ? 6.438 -2.828 -13.429 1.00 83.06 79 LYS A N 1
ATOM 591 C CA . LYS A 1 79 ? 7.730 -2.283 -13.865 1.00 83.06 79 LYS A CA 1
ATOM 592 C C . LYS A 1 79 ? 8.628 -1.948 -12.677 1.00 83.06 79 LYS A C 1
ATOM 594 O O . LYS A 1 79 ? 9.825 -2.221 -12.730 1.00 83.06 79 LYS A O 1
ATOM 599 N N . PHE A 1 80 ? 8.063 -1.383 -11.612 1.00 82.88 80 PHE A N 1
ATOM 600 C CA . PHE A 1 80 ? 8.804 -1.091 -10.388 1.00 82.88 80 PHE A CA 1
ATOM 601 C C . PHE A 1 80 ? 9.303 -2.376 -9.711 1.00 82.88 80 PHE A C 1
ATOM 603 O O . PHE A 1 80 ? 10.493 -2.504 -9.426 1.00 82.88 80 PHE A O 1
ATOM 610 N N . ASN A 1 81 ? 8.424 -3.366 -9.552 1.00 81.50 81 ASN A N 1
ATOM 611 C CA . ASN A 1 81 ? 8.766 -4.662 -8.967 1.00 81.50 81 ASN A CA 1
ATOM 612 C C . ASN A 1 81 ? 9.772 -5.439 -9.825 1.00 81.50 81 ASN A C 1
ATOM 614 O O . ASN A 1 81 ? 10.683 -6.073 -9.292 1.00 81.50 81 ASN A O 1
ATOM 618 N N . ALA A 1 82 ? 9.641 -5.367 -11.151 1.00 84.69 82 ALA A N 1
ATOM 619 C CA . ALA A 1 82 ? 10.591 -5.957 -12.080 1.00 84.69 82 ALA A CA 1
ATOM 620 C C . ALA A 1 82 ? 11.963 -5.296 -11.947 1.00 84.69 82 ALA A C 1
ATOM 622 O O . ALA A 1 82 ? 12.963 -6.009 -11.925 1.00 84.69 82 ALA A O 1
ATOM 623 N N . ARG A 1 83 ? 12.025 -3.965 -11.767 1.00 82.56 83 ARG A N 1
ATOM 624 C CA . ARG A 1 83 ? 13.288 -3.232 -11.587 1.00 82.56 83 ARG A CA 1
ATOM 625 C C . ARG A 1 83 ? 14.147 -3.821 -10.467 1.00 82.56 83 ARG A C 1
ATOM 627 O O . ARG A 1 83 ? 15.357 -3.917 -10.629 1.00 82.56 83 ARG A O 1
ATOM 634 N N . ASN A 1 84 ? 13.516 -4.263 -9.381 1.00 79.94 84 ASN A N 1
ATOM 635 C CA . ASN A 1 84 ? 14.198 -4.852 -8.229 1.00 79.94 84 ASN A CA 1
ATOM 636 C C . ASN A 1 84 ? 14.683 -6.298 -8.455 1.00 79.94 84 ASN A C 1
ATOM 638 O O . ASN A 1 84 ? 15.439 -6.827 -7.648 1.00 79.94 84 ASN A O 1
ATOM 642 N N . ARG A 1 85 ? 14.232 -6.959 -9.528 1.00 82.56 85 ARG A N 1
ATOM 643 C CA . ARG A 1 85 ? 14.576 -8.352 -9.860 1.00 82.56 85 ARG A CA 1
ATOM 644 C C . ARG A 1 85 ? 15.649 -8.469 -10.944 1.00 82.56 85 ARG A C 1
ATOM 646 O O . ARG A 1 85 ? 16.093 -9.580 -11.222 1.00 82.56 85 ARG A O 1
ATOM 653 N N . TYR A 1 86 ? 16.060 -7.365 -11.571 1.00 81.44 86 TYR A N 1
ATOM 654 C CA . TYR A 1 86 ? 17.119 -7.412 -12.579 1.00 81.44 86 TYR A CA 1
ATOM 655 C C . TYR A 1 86 ? 18.505 -7.465 -11.925 1.00 81.44 86 TYR A C 1
ATOM 657 O O . TYR A 1 86 ? 18.749 -6.753 -10.949 1.00 81.44 86 TYR A O 1
ATOM 665 N N . PRO A 1 87 ? 19.437 -8.267 -12.470 1.00 83.38 87 PRO A N 1
ATOM 666 C CA . PRO A 1 87 ? 20.821 -8.256 -12.022 1.00 83.38 87 PRO A CA 1
ATOM 667 C C . PRO A 1 87 ? 21.451 -6.883 -12.291 1.00 83.38 87 PRO A C 1
ATOM 669 O O . PRO A 1 87 ? 21.298 -6.330 -13.380 1.00 83.38 87 PRO A O 1
ATOM 672 N N . THR A 1 88 ? 22.194 -6.356 -11.314 1.00 81.50 88 THR A N 1
ATOM 673 C CA . THR A 1 88 ? 22.855 -5.039 -11.394 1.00 81.50 88 THR A CA 1
ATOM 674 C C . THR A 1 88 ? 23.788 -4.927 -12.595 1.00 81.50 88 THR A C 1
ATOM 676 O O . THR A 1 88 ? 23.933 -3.856 -13.179 1.00 81.50 88 THR A O 1
ATOM 679 N N . VAL A 1 89 ? 24.418 -6.039 -12.981 1.00 84.81 89 VAL A N 1
ATOM 680 C CA . VAL A 1 89 ? 25.298 -6.102 -14.143 1.00 84.81 89 VAL A CA 1
ATOM 681 C C . VAL A 1 89 ? 25.022 -7.385 -14.911 1.00 84.81 89 VAL A C 1
ATOM 683 O O . VAL A 1 89 ? 25.059 -8.482 -14.355 1.00 84.81 89 VAL A O 1
ATOM 686 N N . ILE A 1 90 ? 24.803 -7.250 -16.215 1.00 81.06 90 ILE A N 1
ATOM 687 C CA . ILE A 1 90 ? 24.801 -8.374 -17.148 1.00 81.06 90 ILE A CA 1
ATOM 688 C C . ILE A 1 90 ? 26.218 -8.461 -17.726 1.00 81.06 90 ILE A C 1
ATOM 690 O O . ILE A 1 90 ? 26.552 -7.758 -18.676 1.00 81.06 90 ILE A O 1
ATOM 694 N N . GLN A 1 91 ? 27.081 -9.282 -17.118 1.00 81.88 91 GLN A N 1
ATOM 695 C CA . GLN A 1 91 ? 28.432 -9.521 -17.640 1.00 81.88 91 GLN A CA 1
ATOM 696 C C . GLN A 1 91 ? 28.419 -10.681 -18.636 1.00 81.88 91 GLN A C 1
ATOM 698 O O . GLN A 1 91 ? 28.215 -11.837 -18.264 1.00 81.88 91 GLN A O 1
ATOM 703 N N . VAL A 1 92 ? 28.687 -10.383 -19.906 1.00 80.06 92 VAL A N 1
ATOM 704 C CA . VAL A 1 92 ? 28.871 -11.405 -20.941 1.00 80.06 92 VAL A CA 1
ATOM 705 C C . VAL A 1 92 ? 30.338 -11.826 -20.951 1.00 80.06 92 VAL A C 1
ATOM 707 O O . VAL A 1 92 ? 31.196 -11.100 -21.438 1.00 80.06 92 VAL A O 1
ATOM 710 N N . ARG A 1 93 ? 30.635 -13.010 -20.404 1.00 82.44 93 ARG A N 1
ATOM 711 C CA . ARG A 1 93 ? 32.004 -13.569 -20.381 1.00 82.44 93 ARG A CA 1
ATOM 712 C C . ARG A 1 93 ? 32.372 -14.351 -21.642 1.00 82.44 93 ARG A C 1
ATOM 714 O O . ARG A 1 93 ? 33.538 -14.659 -21.859 1.00 82.44 93 ARG A O 1
ATOM 721 N N . SER A 1 94 ? 31.389 -14.713 -22.464 1.00 84.75 94 SER A N 1
ATOM 722 C CA . SER A 1 94 ? 31.618 -15.461 -23.697 1.00 84.75 94 SER A CA 1
ATOM 723 C C . SER A 1 94 ? 30.512 -15.206 -24.711 1.00 84.75 94 SER A C 1
ATOM 725 O O . SER A 1 94 ? 29.332 -15.238 -24.370 1.00 84.75 94 SER A O 1
ATOM 727 N N . THR A 1 95 ? 30.892 -15.030 -25.975 1.00 85.44 95 THR A N 1
ATOM 728 C CA . THR A 1 95 ? 29.960 -14.883 -27.105 1.00 85.44 95 THR A CA 1
ATOM 729 C C . THR A 1 95 ? 29.438 -16.231 -27.616 1.00 85.44 95 THR A C 1
ATOM 731 O O . THR A 1 95 ? 28.558 -16.263 -28.472 1.00 85.44 95 THR A O 1
ATOM 734 N N . ARG A 1 96 ? 29.951 -17.361 -27.097 1.00 86.06 96 ARG A N 1
ATOM 735 C CA . ARG A 1 96 ? 29.560 -18.717 -27.531 1.00 86.06 96 ARG A CA 1
ATOM 736 C C . ARG A 1 96 ? 28.039 -18.945 -27.519 1.00 86.06 96 ARG A C 1
ATOM 738 O O . ARG A 1 96 ? 27.533 -19.334 -28.565 1.00 86.06 96 ARG A O 1
ATOM 745 N N . PRO A 1 97 ? 27.282 -18.596 -26.454 1.00 82.94 97 PRO A N 1
ATOM 746 C CA . PRO A 1 97 ? 25.833 -18.820 -26.430 1.00 82.94 97 PRO A CA 1
ATOM 747 C C . PRO A 1 97 ? 25.094 -18.078 -27.551 1.00 82.94 97 PRO A C 1
ATOM 749 O O . PRO A 1 97 ? 24.182 -18.623 -28.167 1.00 82.94 97 PRO A O 1
ATOM 752 N N . PHE A 1 98 ? 25.514 -16.847 -27.857 1.00 86.25 98 PHE A N 1
ATOM 753 C CA . PHE A 1 98 ? 24.927 -16.057 -28.940 1.00 86.25 98 PHE A CA 1
ATOM 754 C C . PHE A 1 98 ? 25.292 -16.620 -30.314 1.00 86.25 98 PHE A C 1
ATOM 756 O O . PHE A 1 98 ? 24.434 -16.708 -31.189 1.00 86.25 98 PHE A O 1
ATOM 763 N N . ARG A 1 99 ? 26.543 -17.056 -30.501 1.00 89.50 99 ARG A N 1
ATOM 764 C CA . ARG A 1 99 ? 26.985 -17.686 -31.751 1.00 89.50 99 ARG A CA 1
ATOM 765 C C . ARG A 1 99 ? 26.233 -18.991 -32.015 1.00 89.50 99 ARG A C 1
ATOM 767 O O . ARG A 1 99 ? 25.784 -19.211 -33.135 1.00 89.50 99 ARG A O 1
ATOM 774 N N . ASP A 1 100 ? 26.021 -19.800 -30.984 1.00 90.12 100 ASP A N 1
ATOM 775 C CA . ASP A 1 100 ? 25.284 -21.060 -31.092 1.00 90.12 100 ASP A CA 1
ATOM 776 C C . ASP A 1 100 ? 23.803 -20.814 -31.428 1.00 90.12 100 ASP A C 1
ATOM 778 O O . ASP A 1 100 ? 23.218 -21.538 -32.236 1.00 90.12 100 ASP A O 1
ATOM 782 N N . MET A 1 101 ? 23.201 -19.747 -30.884 1.00 88.44 101 MET A N 1
ATOM 783 C CA . MET A 1 101 ? 21.851 -19.314 -31.264 1.00 88.44 101 MET A CA 1
ATOM 784 C C . MET A 1 101 ? 21.762 -18.885 -32.734 1.00 88.44 101 MET A C 1
ATOM 786 O O . MET A 1 101 ? 20.785 -19.227 -33.405 1.00 88.44 101 MET A O 1
ATOM 790 N N . LEU A 1 102 ? 22.768 -18.169 -33.246 1.00 91.00 102 LEU A N 1
ATOM 791 C CA . LEU A 1 102 ? 22.818 -17.757 -34.651 1.00 91.00 102 LEU A CA 1
ATOM 792 C C . LEU A 1 102 ? 22.970 -18.964 -35.583 1.00 91.00 102 LEU A C 1
ATOM 794 O O . LEU A 1 102 ? 22.183 -19.102 -36.518 1.00 91.00 102 LEU A O 1
ATOM 798 N N . ILE A 1 103 ? 23.882 -19.889 -35.269 1.00 89.81 103 ILE A N 1
ATOM 799 C CA . ILE A 1 103 ? 24.070 -21.130 -36.037 1.00 89.81 103 ILE A CA 1
ATOM 800 C C . ILE A 1 103 ? 22.775 -21.953 -36.041 1.00 89.81 103 ILE A C 1
ATOM 802 O O . ILE A 1 103 ? 22.310 -22.392 -37.092 1.00 89.81 103 ILE A O 1
ATOM 806 N N . LYS A 1 104 ? 22.125 -22.119 -34.880 1.00 88.12 104 LYS A N 1
ATOM 807 C CA . LYS A 1 104 ? 20.858 -22.862 -34.780 1.00 88.12 104 LYS A CA 1
ATOM 808 C C . LYS A 1 104 ? 19.741 -22.205 -35.599 1.00 88.12 104 LYS A C 1
ATOM 810 O O . LYS A 1 104 ? 18.892 -22.910 -36.149 1.00 88.12 104 LYS A O 1
ATOM 815 N N . ARG A 1 105 ? 19.740 -20.871 -35.701 1.00 88.94 105 ARG A N 1
ATOM 816 C CA . ARG A 1 105 ? 18.803 -20.119 -36.544 1.00 88.94 105 ARG A CA 1
ATOM 817 C C . ARG A 1 105 ? 19.068 -20.357 -38.031 1.00 88.94 105 ARG A C 1
ATOM 819 O O . ARG A 1 105 ? 18.111 -20.676 -38.730 1.00 88.94 105 ARG A O 1
ATOM 826 N N . GLU A 1 106 ? 20.317 -20.266 -38.485 1.00 86.50 106 GLU A N 1
ATOM 827 C CA . GLU A 1 106 ? 20.693 -20.519 -39.887 1.00 86.50 106 GLU A CA 1
ATOM 828 C C . GLU A 1 106 ? 20.396 -21.954 -40.329 1.00 86.50 106 GLU A C 1
ATOM 830 O O . GLU A 1 106 ? 19.832 -22.184 -41.401 1.00 86.50 106 GLU A O 1
ATOM 835 N N . VAL A 1 107 ? 20.698 -22.938 -39.476 1.00 86.25 107 VAL A N 1
ATOM 836 C CA . VAL A 1 107 ? 20.363 -24.341 -39.750 1.00 86.25 107 VAL A CA 1
ATOM 837 C C . VAL A 1 107 ? 18.850 -24.500 -39.882 1.00 86.25 107 VAL A C 1
ATOM 839 O O . VAL A 1 107 ? 18.372 -25.138 -40.824 1.00 86.25 107 VAL A O 1
ATOM 842 N N . LYS A 1 108 ? 18.067 -23.886 -38.985 1.00 83.75 108 LYS A N 1
ATOM 843 C CA . LYS A 1 108 ? 16.604 -23.932 -39.062 1.00 83.75 108 LYS A CA 1
ATOM 844 C C . LYS A 1 108 ? 16.108 -23.323 -40.376 1.00 83.75 108 LYS A C 1
ATOM 846 O O . LYS A 1 108 ? 15.330 -23.984 -41.057 1.00 83.75 108 LYS A O 1
ATOM 851 N N . THR A 1 109 ? 16.5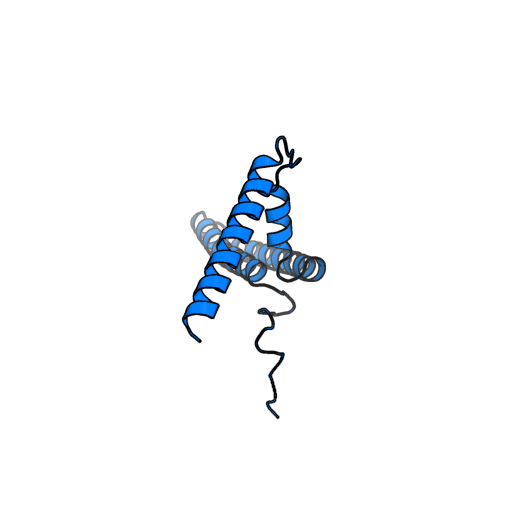61 -22.127 -40.759 1.00 79.19 109 THR A N 1
ATOM 852 C CA . THR A 1 109 ? 16.136 -21.469 -42.011 1.00 79.19 109 THR A CA 1
ATOM 853 C C . THR A 1 109 ? 16.513 -22.287 -43.244 1.00 79.19 109 THR A C 1
ATOM 855 O O . THR A 1 109 ? 15.638 -22.581 -44.049 1.00 79.19 109 THR A O 1
ATOM 858 N N . SER A 1 110 ? 17.744 -22.803 -43.315 1.00 82.50 110 SER A N 1
ATOM 859 C CA . SER A 1 110 ? 18.193 -23.688 -44.402 1.00 82.50 110 SER A CA 1
ATOM 860 C C . SER A 1 110 ? 17.332 -24.953 -44.533 1.00 82.50 110 SER A C 1
ATOM 862 O O . SER A 1 110 ? 17.038 -25.431 -45.631 1.00 82.50 110 SER A O 1
ATOM 864 N N . THR A 1 111 ? 16.888 -25.510 -43.405 1.00 78.69 111 THR A N 1
ATOM 865 C CA . THR A 1 111 ? 16.023 -26.696 -43.401 1.00 78.69 111 THR A CA 1
ATOM 866 C C . THR A 1 111 ? 14.612 -26.363 -43.898 1.00 78.69 111 THR A C 1
ATOM 868 O O . THR A 1 111 ? 14.041 -27.142 -44.659 1.00 78.69 111 THR A O 1
ATOM 871 N N . TRP A 1 112 ? 14.074 -25.191 -43.538 1.00 74.44 112 TRP A N 1
ATOM 872 C CA . TRP A 1 112 ? 12.802 -24.687 -44.074 1.00 74.44 112 TRP A CA 1
ATOM 873 C C . TRP A 1 112 ? 12.866 -24.412 -45.577 1.00 74.44 112 TRP A C 1
ATOM 875 O O . TRP A 1 112 ? 11.923 -24.757 -46.289 1.00 74.44 112 TRP A O 1
ATOM 885 N N . ASP A 1 113 ? 13.972 -23.854 -46.067 1.00 81.56 113 ASP A N 1
ATOM 886 C CA . ASP A 1 113 ? 14.155 -23.560 -47.490 1.00 81.56 113 ASP A CA 1
ATOM 887 C C . ASP A 1 113 ? 14.244 -24.850 -48.317 1.00 81.56 113 ASP A C 1
ATOM 889 O O . ASP A 1 113 ? 13.547 -24.992 -49.323 1.00 81.56 113 ASP A O 1
ATOM 893 N N . ARG A 1 114 ? 14.985 -25.861 -47.838 1.00 75.19 114 ARG A N 1
ATOM 894 C CA . ARG A 1 114 ? 15.015 -27.197 -48.467 1.00 75.19 114 ARG A CA 1
ATOM 895 C C . ARG A 1 114 ? 13.655 -27.885 -48.471 1.00 75.19 114 ARG A C 1
ATOM 897 O O . ARG A 1 114 ? 13.311 -28.566 -49.432 1.00 75.19 114 ARG A O 1
ATOM 904 N N . PHE A 1 115 ? 12.878 -27.719 -47.407 1.00 80.31 115 PHE A N 1
ATOM 905 C CA . PHE A 1 115 ? 11.537 -28.283 -47.330 1.00 80.31 115 PHE A CA 1
ATOM 906 C C . PHE A 1 115 ? 10.547 -27.573 -48.266 1.00 80.31 115 PHE A C 1
ATOM 908 O O . PHE A 1 115 ? 9.706 -28.241 -48.861 1.00 80.31 115 PHE A O 1
ATOM 915 N N . LYS A 1 116 ? 10.672 -26.252 -48.459 1.00 75.94 116 LYS A N 1
ATOM 916 C CA . LYS A 1 116 ? 9.899 -25.508 -49.468 1.00 75.94 116 LYS A CA 1
ATOM 917 C C . LYS A 1 116 ? 10.225 -25.956 -50.892 1.00 75.94 116 LYS A C 1
ATOM 919 O O . LYS A 1 116 ? 9.300 -26.175 -51.662 1.00 75.94 116 LYS A O 1
ATOM 924 N N . LEU A 1 117 ? 11.506 -26.140 -51.217 1.00 73.75 117 LEU A N 1
ATOM 925 C CA . LEU A 1 117 ? 11.941 -26.597 -52.544 1.00 73.75 117 LEU A CA 1
ATOM 926 C C . LEU A 1 117 ? 11.442 -28.008 -52.892 1.00 73.75 117 LEU A C 1
ATOM 928 O O . LEU A 1 117 ? 11.289 -28.312 -54.063 1.00 73.75 117 LEU A O 1
ATOM 932 N N . LYS A 1 118 ? 11.170 -28.857 -51.893 1.00 73.31 118 LYS A N 1
ATOM 933 C CA . LYS A 1 118 ? 10.650 -30.225 -52.079 1.00 73.31 118 LYS A CA 1
ATOM 934 C C . LYS A 1 118 ? 9.127 -30.318 -52.250 1.00 73.31 118 LYS A C 1
ATOM 936 O O . LYS A 1 118 ? 8.623 -31.414 -52.474 1.00 73.31 118 LYS A O 1
ATOM 941 N N . ARG A 1 119 ? 8.396 -29.220 -52.030 1.00 69.12 119 ARG A N 1
ATOM 942 C CA . ARG A 1 119 ? 6.927 -29.162 -52.151 1.00 69.12 119 ARG A CA 1
ATOM 943 C C . ARG A 1 119 ? 6.438 -28.556 -53.471 1.00 69.12 119 ARG A C 1
ATOM 945 O O . ARG A 1 119 ? 5.233 -28.592 -53.702 1.00 69.12 119 ARG A O 1
ATOM 952 N N . ASN A 1 120 ? 7.341 -27.994 -54.270 1.00 51.00 120 ASN A N 1
ATOM 953 C CA . ASN A 1 120 ? 7.096 -27.622 -55.664 1.00 51.00 120 ASN A CA 1
ATOM 954 C C . ASN A 1 120 ? 7.626 -28.726 -56.577 1.00 51.00 120 ASN A C 1
ATOM 956 O O . ASN A 1 120 ? 7.101 -28.822 -57.703 1.00 51.00 120 ASN A O 1
#

Foldseek 3Di:
DDPDPPPPPAADADPQQAADVLVCCLVVLLVVLVVQLVVCVVVPDDNCVSVVVSVVVSVVSVVVNSVQCVVQPHCRVVVVVVVVVDDPDDDDPDCVVVVVVVVVVVVVVVVVVVVVVVVD

pLDDT: mean 85.59, std 8.9, range [51.0, 97.19]